Protein AF-A0A0M9UKI3-F1 (afdb_monomer_lite)

Radius of gyration: 16.29 Å; chains: 1; bounding box: 50×24×42 Å

Structure (mmCIF, N/CA/C/O backbone):
data_AF-A0A0M9UKI3-F1
#
_entry.id   AF-A0A0M9UKI3-F1
#
loop_
_atom_site.group_PDB
_atom_site.id
_atom_site.type_symbol
_atom_site.label_atom_id
_atom_site.label_alt_id
_atom_site.label_comp_id
_atom_site.label_asym_id
_atom_site.label_entity_id
_atom_site.label_seq_id
_atom_site.pdbx_PDB_ins_code
_atom_site.Cartn_x
_atom_site.Cartn_y
_atom_site.Cartn_z
_atom_site.occupancy
_atom_site.B_iso_or_equiv
_atom_site.auth_seq_id
_atom_site.auth_comp_id
_atom_site.auth_asym_id
_atom_site.auth_atom_id
_atom_site.pdbx_PDB_model_num
ATOM 1 N N . MET A 1 1 ? -11.648 1.715 -2.709 1.00 83.62 1 MET A N 1
ATOM 2 C CA . MET A 1 1 ? -10.265 2.224 -2.535 1.00 83.62 1 MET A CA 1
ATOM 3 C C . MET A 1 1 ? -10.119 3.746 -2.627 1.00 83.62 1 MET A C 1
ATOM 5 O O . MET A 1 1 ? -9.315 4.274 -1.872 1.00 83.62 1 MET A O 1
ATOM 9 N N . LYS A 1 2 ? -10.881 4.473 -3.467 1.00 88.94 2 LYS A N 1
ATOM 10 C CA . LYS A 1 2 ? -10.739 5.939 -3.640 1.00 88.94 2 LYS A CA 1
ATOM 11 C C . LYS A 1 2 ? -10.712 6.744 -2.328 1.00 88.94 2 LYS A C 1
ATOM 13 O O . LYS A 1 2 ? -9.769 7.492 -2.115 1.00 88.94 2 LYS A O 1
ATOM 18 N N . ALA A 1 3 ? -11.673 6.506 -1.433 1.00 90.31 3 ALA A N 1
ATOM 19 C CA . ALA A 1 3 ? -11.768 7.201 -0.147 1.00 90.31 3 ALA A CA 1
ATOM 20 C C . ALA A 1 3 ? -10.476 7.132 0.692 1.00 90.31 3 ALA A C 1
ATOM 22 O O . ALA A 1 3 ? -10.114 8.096 1.352 1.00 90.31 3 ALA A O 1
ATOM 23 N N . LEU A 1 4 ? -9.770 5.998 0.651 1.00 91.75 4 LEU A N 1
ATOM 24 C CA . LEU A 1 4 ? -8.512 5.800 1.371 1.00 91.75 4 LEU A CA 1
ATOM 25 C C . LEU A 1 4 ? -7.307 6.337 0.585 1.00 91.75 4 LEU A C 1
ATOM 27 O O . LEU A 1 4 ? -6.451 7.011 1.144 1.00 91.75 4 LEU A O 1
ATOM 31 N N . VAL A 1 5 ? -7.224 5.999 -0.705 1.00 88.19 5 VAL A N 1
ATOM 32 C CA . VAL A 1 5 ? -6.011 6.191 -1.519 1.00 88.19 5 VAL A CA 1
ATOM 33 C C . VAL A 1 5 ? -5.928 7.591 -2.124 1.00 88.19 5 VAL A C 1
ATOM 35 O O . VAL A 1 5 ? -4.840 8.143 -2.217 1.00 88.19 5 VAL A O 1
ATOM 38 N N . ILE A 1 6 ? -7.064 8.151 -2.537 1.00 92.00 6 ILE A N 1
ATOM 39 C CA . ILE A 1 6 ? -7.155 9.443 -3.231 1.00 92.00 6 ILE A CA 1
ATOM 40 C C . ILE A 1 6 ? -7.635 10.529 -2.273 1.00 92.00 6 ILE A C 1
ATOM 42 O O . ILE A 1 6 ? -7.040 11.596 -2.200 1.00 92.00 6 ILE A O 1
ATOM 46 N N . ASP A 1 7 ? -8.694 10.243 -1.513 1.00 94.69 7 ASP A N 1
ATOM 47 C CA . ASP A 1 7 ? -9.296 11.234 -0.612 1.00 94.69 7 ASP A CA 1
ATOM 48 C C . ASP A 1 7 ? -8.644 11.222 0.789 1.00 94.69 7 ASP A C 1
ATOM 50 O O . ASP A 1 7 ? -9.008 12.019 1.654 1.00 94.69 7 ASP A O 1
ATOM 54 N N . HIS A 1 8 ? -7.686 10.313 1.023 1.00 93.50 8 HIS A N 1
ATOM 55 C CA . HIS A 1 8 ? -6.891 10.182 2.253 1.00 93.50 8 HIS A CA 1
ATOM 56 C C . HIS A 1 8 ? -7.711 10.129 3.553 1.00 93.50 8 HIS A C 1
ATOM 58 O O . HIS A 1 8 ? -7.270 10.576 4.617 1.00 93.50 8 HIS A O 1
ATOM 64 N N . LEU A 1 9 ? -8.920 9.568 3.495 1.00 96.88 9 LEU A N 1
ATOM 65 C CA . LEU A 1 9 ? -9.755 9.395 4.673 1.00 96.88 9 LEU A CA 1
ATOM 66 C C . LEU A 1 9 ? -9.192 8.295 5.572 1.00 96.88 9 LEU A C 1
ATOM 68 O O . LEU A 1 9 ? -8.791 7.224 5.116 1.00 96.88 9 LEU A O 1
ATOM 72 N N . SER A 1 10 ? -9.234 8.536 6.882 1.00 95.81 10 SER A N 1
ATOM 73 C CA . SER A 1 10 ? -8.928 7.496 7.860 1.00 95.81 10 SER A CA 1
ATOM 74 C C . SER A 1 10 ? -9.946 6.356 7.784 1.00 95.81 10 SER A C 1
ATOM 76 O O . SER A 1 10 ? -11.118 6.566 7.456 1.00 95.81 10 SER A O 1
ATOM 78 N N . VAL A 1 11 ? -9.530 5.151 8.184 1.00 96.06 11 VAL A N 1
ATOM 79 C CA . VAL A 1 11 ? -10.423 3.980 8.266 1.00 96.06 11 VAL A CA 1
ATOM 80 C C . VAL A 1 11 ? -11.649 4.270 9.139 1.00 96.06 11 VAL A C 1
ATOM 82 O O . VAL A 1 11 ? -12.750 3.844 8.808 1.00 96.06 11 VAL A O 1
ATOM 85 N N . SER A 1 12 ? -11.507 5.074 10.197 1.00 97.62 12 SER A N 1
ATOM 86 C CA . SER A 1 12 ? -12.636 5.496 11.035 1.00 97.62 12 SER A CA 1
ATOM 87 C C . SER A 1 12 ? -13.651 6.357 10.285 1.00 97.62 12 SER A C 1
ATOM 89 O O . SER A 1 12 ? -14.851 6.173 10.470 1.00 97.62 12 SER A O 1
ATOM 91 N N . ARG A 1 13 ? -13.199 7.277 9.418 1.00 97.56 13 ARG A N 1
ATOM 92 C CA . ARG A 1 13 ? -14.114 8.071 8.582 1.00 97.56 13 ARG A CA 1
ATOM 93 C C . ARG A 1 13 ? -14.793 7.219 7.520 1.00 97.56 13 ARG A C 1
ATOM 95 O O . ARG A 1 13 ? -15.976 7.415 7.266 1.00 97.56 13 ARG A O 1
ATOM 102 N N . ILE A 1 14 ? -14.072 6.260 6.945 1.00 97.12 14 ILE A N 1
ATOM 103 C CA . ILE A 1 14 ? -14.642 5.292 6.001 1.00 97.12 14 ILE A CA 1
ATOM 104 C C . ILE A 1 14 ? -15.722 4.454 6.698 1.00 97.12 14 ILE A C 1
ATOM 106 O O . ILE A 1 14 ? -16.828 4.339 6.183 1.00 97.12 14 ILE A O 1
ATOM 110 N N . ALA A 1 15 ? -15.437 3.935 7.893 1.00 97.94 15 ALA A N 1
ATOM 111 C CA . ALA A 1 15 ? -16.387 3.159 8.684 1.00 97.94 15 ALA A CA 1
ATOM 112 C C . ALA A 1 15 ? -17.654 3.963 9.020 1.00 97.94 15 ALA A C 1
ATOM 114 O O . ALA A 1 15 ? -18.761 3.477 8.801 1.00 97.94 15 ALA A O 1
ATOM 115 N N . ALA A 1 16 ? -17.494 5.215 9.467 1.00 97.81 16 ALA A N 1
ATOM 116 C CA . ALA A 1 16 ? -18.615 6.109 9.752 1.00 97.81 16 ALA A CA 1
ATOM 117 C C . ALA A 1 16 ? -19.454 6.414 8.500 1.00 97.81 16 ALA A C 1
ATOM 119 O O . ALA A 1 16 ? -20.677 6.336 8.555 1.00 97.81 16 ALA A O 1
ATOM 120 N N . GLY A 1 17 ? -18.809 6.710 7.365 1.00 96.31 17 GLY A N 1
ATOM 121 C CA . GLY A 1 17 ? -19.500 6.982 6.101 1.00 96.31 17 GLY A CA 1
ATOM 122 C C . GLY A 1 17 ? -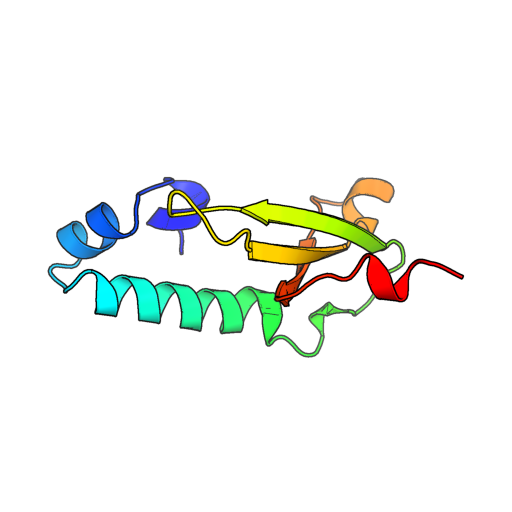20.243 5.771 5.527 1.00 96.31 17 GLY A C 1
ATOM 123 O O . GLY A 1 17 ? -21.234 5.944 4.827 1.00 96.31 17 GLY A O 1
ATOM 124 N N . LEU A 1 18 ? -19.787 4.554 5.840 1.00 95.69 18 LEU A N 1
ATOM 125 C CA . LEU A 1 18 ? -20.420 3.299 5.423 1.00 95.69 18 LEU A CA 1
ATOM 126 C C . LEU A 1 18 ? -21.400 2.729 6.463 1.00 95.69 18 LEU A C 1
ATOM 128 O O . LEU A 1 18 ? -22.058 1.733 6.181 1.00 95.69 18 LEU A O 1
ATOM 132 N N . GLY A 1 19 ? -21.492 3.318 7.660 1.00 97.75 19 GLY A N 1
ATOM 133 C CA . GLY A 1 19 ? -22.345 2.814 8.740 1.00 97.75 19 GLY A CA 1
ATOM 134 C C . GLY A 1 19 ? -21.920 1.448 9.298 1.00 97.75 19 GLY A C 1
ATOM 135 O O . GLY A 1 19 ? -22.766 0.695 9.772 1.00 97.75 19 GLY A O 1
ATOM 136 N N . VAL A 1 20 ? -20.627 1.106 9.240 1.00 98.12 20 VAL A N 1
ATOM 137 C CA . VAL A 1 20 ? -20.092 -0.194 9.692 1.00 98.12 20 VAL A CA 1
ATOM 138 C C . VAL A 1 20 ? -19.106 -0.041 10.845 1.00 98.12 20 VAL A C 1
ATOM 140 O O . VAL A 1 20 ? -18.562 1.035 11.098 1.00 98.12 20 VAL A O 1
ATOM 143 N N . ALA A 1 21 ? -18.824 -1.144 11.541 1.00 98.25 21 ALA A N 1
ATOM 144 C CA . ALA A 1 21 ? -17.772 -1.168 12.547 1.00 98.25 21 ALA A CA 1
ATOM 145 C C . ALA A 1 21 ? -16.394 -0.910 11.915 1.00 98.25 21 ALA A C 1
ATOM 147 O O . ALA A 1 21 ? -16.097 -1.368 10.809 1.00 98.25 21 ALA A O 1
ATOM 148 N N . TRP A 1 22 ? -15.510 -0.246 12.666 1.00 97.62 22 TRP A N 1
ATOM 149 C CA . TRP A 1 22 ? -14.135 0.034 12.234 1.00 97.62 22 TRP A CA 1
ATOM 150 C C . TRP A 1 22 ? -13.403 -1.224 11.754 1.00 97.62 22 TRP A C 1
ATOM 152 O O . TRP A 1 22 ? -12.764 -1.207 10.706 1.00 97.62 22 TRP A O 1
ATOM 162 N N . ARG A 1 23 ? -13.542 -2.332 12.498 1.00 97.94 23 ARG A N 1
ATOM 163 C CA . ARG A 1 23 ? -12.918 -3.622 12.169 1.00 97.94 23 ARG A CA 1
ATOM 164 C C . ARG A 1 23 ? -13.355 -4.115 10.792 1.00 97.94 23 ARG A C 1
ATOM 166 O O . ARG A 1 23 ? -12.501 -4.473 9.995 1.00 97.94 23 ARG A O 1
ATOM 173 N N . THR A 1 24 ? -14.652 -4.063 10.503 1.00 97.94 24 THR A N 1
ATOM 174 C CA . THR A 1 24 ? -15.220 -4.486 9.218 1.00 97.94 24 THR A CA 1
ATOM 175 C C . THR A 1 24 ? -14.669 -3.651 8.064 1.00 97.94 24 THR A C 1
ATOM 177 O O . THR A 1 24 ? -14.252 -4.203 7.050 1.00 97.94 24 THR A O 1
ATOM 180 N N . ALA A 1 25 ? -14.600 -2.325 8.229 1.00 97.44 25 ALA A N 1
ATOM 181 C CA . ALA A 1 25 ? -13.992 -1.453 7.225 1.00 97.44 25 ALA A CA 1
ATOM 182 C C . ALA A 1 25 ? -12.497 -1.762 7.026 1.00 97.44 25 ALA A C 1
ATOM 184 O O . ALA A 1 25 ? -12.029 -1.837 5.892 1.00 97.44 25 ALA A O 1
ATOM 185 N N . ASN A 1 26 ? -11.753 -1.976 8.115 1.00 96.62 26 ASN A N 1
ATOM 186 C CA . ASN A 1 26 ? -10.329 -2.299 8.067 1.00 96.62 26 ASN A CA 1
ATOM 187 C C . ASN A 1 26 ? -10.057 -3.644 7.373 1.00 96.62 26 ASN A C 1
ATOM 189 O O . ASN A 1 26 ? -9.180 -3.731 6.520 1.00 96.62 26 ASN A O 1
ATOM 193 N N . GLU A 1 27 ? -10.819 -4.684 7.708 1.00 97.75 27 GLU A N 1
ATOM 194 C CA . GLU A 1 27 ? -10.701 -6.011 7.092 1.00 97.75 27 GLU A CA 1
ATOM 195 C C . GLU A 1 27 ? -10.995 -5.957 5.590 1.00 97.75 27 GLU A C 1
ATOM 197 O O . GLU A 1 27 ? -10.224 -6.498 4.798 1.00 97.75 27 GLU A O 1
ATOM 202 N N . ALA A 1 28 ? -12.040 -5.230 5.181 1.00 95.56 28 ALA A N 1
ATOM 203 C CA . ALA A 1 28 ? -12.355 -5.034 3.768 1.00 95.56 28 ALA A CA 1
ATOM 204 C C . ALA A 1 28 ? -11.233 -4.295 3.016 1.00 95.56 28 ALA A C 1
ATOM 206 O O . ALA A 1 28 ? -10.870 -4.686 1.908 1.00 95.56 28 ALA A O 1
ATOM 207 N N . VAL A 1 29 ? -10.646 -3.255 3.624 1.00 94.12 29 VAL A N 1
ATOM 208 C CA . VAL A 1 29 ? -9.504 -2.521 3.053 1.00 94.12 29 VAL A CA 1
ATOM 209 C C . VAL A 1 29 ? -8.292 -3.430 2.870 1.00 94.12 29 VAL A C 1
ATOM 211 O O . VAL A 1 29 ? -7.674 -3.401 1.808 1.00 94.12 29 VAL A O 1
ATOM 214 N N . LEU A 1 30 ? -7.950 -4.237 3.877 1.00 93.12 30 LEU A N 1
ATOM 215 C CA . LEU A 1 30 ? -6.808 -5.150 3.803 1.00 93.12 30 LEU A CA 1
ATOM 216 C C . LEU A 1 30 ? -7.022 -6.238 2.744 1.00 93.12 30 LEU A C 1
ATOM 218 O O . LEU A 1 30 ? -6.113 -6.514 1.961 1.00 93.12 30 LEU A O 1
ATOM 222 N N . ALA A 1 31 ? -8.222 -6.822 2.689 1.00 94.69 31 ALA A N 1
ATOM 223 C CA . ALA A 1 31 ? -8.568 -7.839 1.701 1.00 94.69 31 ALA A CA 1
ATOM 224 C C . ALA A 1 31 ? -8.484 -7.288 0.271 1.00 94.69 31 ALA A C 1
ATOM 226 O O . ALA A 1 31 ? -7.839 -7.890 -0.588 1.00 94.69 31 ALA A O 1
ATOM 227 N N . GLU A 1 32 ? -9.075 -6.116 0.026 1.00 93.12 32 GLU A N 1
ATOM 228 C CA . GLU A 1 32 ? -9.071 -5.497 -1.300 1.00 93.12 32 GLU A CA 1
ATOM 229 C C . GLU A 1 32 ? -7.684 -4.983 -1.696 1.00 93.12 32 GLU A C 1
ATOM 231 O O . GLU A 1 32 ? -7.258 -5.169 -2.835 1.00 93.12 32 GLU A O 1
ATOM 236 N N . GLY A 1 33 ? -6.942 -4.398 -0.751 1.00 89.75 33 GLY A N 1
ATOM 237 C CA . GLY A 1 33 ? -5.555 -3.995 -0.962 1.00 89.75 33 GLY A CA 1
ATOM 238 C C . GLY A 1 33 ? -4.689 -5.180 -1.380 1.00 89.75 33 GLY A C 1
ATOM 239 O O . GLY A 1 33 ? -3.968 -5.093 -2.370 1.00 89.75 33 GLY A O 1
ATOM 240 N N . ARG A 1 34 ? -4.821 -6.324 -0.700 1.00 90.62 34 ARG A N 1
ATOM 241 C CA . ARG A 1 34 ? -4.093 -7.542 -1.067 1.00 90.62 34 ARG A CA 1
ATOM 242 C C . ARG A 1 34 ? -4.526 -8.083 -2.428 1.00 90.62 34 ARG A C 1
ATOM 244 O O . ARG A 1 34 ? -3.668 -8.431 -3.232 1.00 90.62 34 ARG A O 1
ATOM 251 N N . ARG A 1 35 ? -5.831 -8.118 -2.711 1.00 91.81 35 ARG A N 1
ATOM 252 C CA . ARG A 1 35 ? -6.363 -8.597 -3.993 1.00 91.81 35 ARG A CA 1
ATOM 253 C C . ARG A 1 35 ? -5.835 -7.786 -5.179 1.00 91.81 35 ARG A C 1
ATOM 255 O O . ARG A 1 35 ? -5.453 -8.379 -6.177 1.00 91.81 35 ARG A O 1
ATOM 262 N N . VAL A 1 36 ? -5.826 -6.458 -5.062 1.00 87.44 36 VAL A N 1
ATOM 263 C CA . VAL A 1 36 ? -5.473 -5.546 -6.163 1.00 87.44 36 VAL A CA 1
ATOM 264 C C . VAL A 1 36 ? -3.968 -5.332 -6.292 1.00 87.44 36 VAL A C 1
ATOM 266 O O . VAL A 1 36 ? -3.481 -5.190 -7.406 1.00 87.44 36 VAL A O 1
ATOM 269 N N . LEU A 1 37 ? -3.234 -5.267 -5.178 1.00 85.19 37 LEU A N 1
ATOM 270 C CA . LEU A 1 37 ? -1.823 -4.861 -5.197 1.00 85.19 37 LEU A CA 1
ATOM 271 C C . LEU A 1 37 ? -0.851 -6.041 -5.143 1.00 85.19 37 LEU A C 1
ATOM 273 O O . LEU A 1 37 ? 0.263 -5.917 -5.634 1.00 85.19 37 LEU A O 1
ATOM 277 N N . ILE A 1 38 ? -1.245 -7.160 -4.527 1.00 89.12 38 ILE A N 1
ATOM 278 C CA . ILE A 1 38 ? -0.313 -8.243 -4.177 1.00 89.12 38 ILE A CA 1
ATOM 279 C C . ILE A 1 38 ? -0.690 -9.571 -4.828 1.00 89.12 38 ILE A C 1
ATOM 281 O O . ILE A 1 38 ? 0.192 -10.334 -5.181 1.00 89.12 38 ILE A O 1
ATOM 285 N N . ASN A 1 39 ? -1.972 -9.893 -4.989 1.00 90.81 39 ASN A N 1
ATOM 286 C CA . ASN A 1 39 ? -2.389 -11.221 -5.455 1.00 90.81 39 ASN A CA 1
ATOM 287 C C . ASN A 1 39 ? -2.439 -11.363 -6.986 1.00 90.81 39 ASN A C 1
ATOM 289 O O . ASN A 1 39 ? -2.811 -12.428 -7.469 1.00 90.81 39 ASN A O 1
ATOM 293 N N . ASP A 1 40 ? -2.084 -10.329 -7.747 1.00 90.00 40 ASP A N 1
ATOM 294 C CA . ASP A 1 40 ? -1.922 -10.457 -9.194 1.00 90.00 40 ASP A CA 1
ATOM 295 C C . ASP A 1 40 ? -0.656 -11.278 -9.493 1.00 90.00 40 ASP A C 1
ATOM 297 O O . ASP A 1 40 ? 0.450 -10.911 -9.084 1.00 90.00 40 ASP A O 1
ATOM 301 N N . GLU A 1 41 ? -0.813 -12.423 -10.158 1.00 91.38 41 GLU A N 1
ATOM 302 C CA . GLU A 1 41 ? 0.297 -13.312 -10.527 1.00 91.38 41 GLU A CA 1
ATOM 303 C C . GLU A 1 41 ? 1.221 -12.674 -11.574 1.00 91.38 41 GLU A C 1
ATOM 305 O O . GLU A 1 41 ? 2.422 -12.933 -11.571 1.00 91.38 41 GLU A O 1
ATOM 310 N N . THR A 1 42 ? 0.688 -11.770 -12.399 1.00 92.25 42 THR A N 1
ATOM 311 C CA . THR A 1 42 ? 1.423 -11.052 -13.454 1.00 92.25 42 THR A CA 1
ATOM 312 C C . THR A 1 42 ? 2.132 -9.800 -12.941 1.00 92.25 42 THR A C 1
ATOM 314 O O . THR A 1 42 ? 2.785 -9.083 -13.696 1.00 92.25 42 THR A O 1
ATOM 317 N N . ARG A 1 43 ? 2.066 -9.514 -11.631 1.00 91.75 43 ARG A N 1
ATOM 318 C CA . ARG A 1 43 ? 2.603 -8.267 -11.053 1.00 91.75 43 ARG A CA 1
ATOM 319 C C . ARG A 1 43 ? 4.099 -8.047 -11.295 1.00 91.75 43 ARG A C 1
ATOM 321 O O . ARG A 1 43 ? 4.553 -6.907 -11.247 1.00 91.75 43 ARG A O 1
ATOM 328 N N . PHE A 1 44 ? 4.853 -9.114 -11.555 1.00 93.56 44 PHE A N 1
ATOM 329 C CA . PHE A 1 44 ? 6.289 -9.060 -11.839 1.00 93.56 44 PHE A CA 1
ATOM 330 C C . PHE A 1 44 ? 6.635 -8.976 -13.331 1.00 93.56 44 PHE A C 1
ATOM 332 O O . PHE A 1 44 ? 7.817 -8.843 -13.666 1.00 93.56 44 PHE A O 1
ATOM 339 N N . ASP A 1 45 ? 5.645 -9.024 -14.220 1.00 94.50 45 ASP A N 1
ATOM 340 C CA . ASP A 1 45 ? 5.879 -8.953 -15.657 1.00 94.50 45 ASP A CA 1
ATOM 341 C C . ASP A 1 45 ? 6.560 -7.629 -16.024 1.00 94.50 45 ASP A C 1
ATOM 343 O O . ASP A 1 45 ? 6.243 -6.550 -15.508 1.00 94.50 45 ASP A O 1
ATOM 347 N N . ASP A 1 46 ? 7.570 -7.750 -16.886 1.00 95.19 46 ASP A N 1
ATOM 348 C CA . ASP A 1 46 ? 8.404 -6.658 -17.394 1.00 95.19 46 ASP A CA 1
ATOM 349 C C . ASP A 1 46 ? 9.144 -5.808 -16.349 1.00 95.19 46 ASP A C 1
ATOM 351 O O . ASP A 1 46 ? 9.745 -4.785 -16.691 1.00 95.19 46 ASP A O 1
ATOM 355 N N . VAL A 1 47 ? 9.214 -6.255 -15.092 1.00 97.25 47 VAL A N 1
ATOM 356 C CA . VAL A 1 47 ? 10.054 -5.610 -14.079 1.00 97.25 47 VAL A CA 1
ATOM 357 C C . VAL A 1 47 ? 11.530 -5.768 -14.464 1.00 97.25 47 VAL A C 1
ATOM 359 O O . VAL A 1 47 ? 12.045 -6.873 -14.656 1.00 97.25 47 VAL A O 1
ATOM 362 N N . ARG A 1 48 ? 12.237 -4.639 -14.588 1.00 97.75 48 ARG A N 1
ATOM 363 C CA . ARG A 1 48 ? 13.683 -4.576 -14.883 1.00 97.75 48 ARG A CA 1
ATOM 364 C C . ARG A 1 48 ? 14.482 -3.863 -13.798 1.00 97.75 48 ARG A C 1
ATOM 366 O O . ARG A 1 48 ? 15.698 -4.025 -13.737 1.00 97.75 48 ARG A O 1
ATOM 373 N N . VAL A 1 49 ? 13.827 -3.053 -12.967 1.00 97.75 49 VAL A N 1
ATOM 374 C CA . VAL A 1 49 ? 14.471 -2.263 -11.914 1.00 97.75 49 VAL A CA 1
ATOM 375 C C . VAL A 1 49 ? 13.667 -2.356 -10.636 1.00 97.75 49 VAL A C 1
ATOM 377 O O . VAL A 1 49 ? 12.557 -1.838 -10.556 1.00 97.75 49 VAL A O 1
ATOM 380 N N . ILE A 1 50 ? 14.262 -2.988 -9.631 1.00 96.25 50 ILE A N 1
ATOM 381 C CA . ILE A 1 50 ? 13.645 -3.194 -8.326 1.00 96.25 50 ILE A CA 1
ATOM 382 C C . ILE A 1 50 ? 14.248 -2.207 -7.330 1.00 96.25 50 ILE A C 1
ATOM 384 O O . ILE A 1 50 ? 15.467 -2.111 -7.194 1.00 96.25 50 ILE A O 1
ATOM 388 N N . GLY A 1 51 ? 13.377 -1.486 -6.632 1.00 94.81 51 GLY A N 1
ATOM 389 C CA . GLY A 1 51 ? 13.691 -0.802 -5.387 1.00 94.81 51 GLY A CA 1
ATOM 390 C C . GLY A 1 51 ? 13.277 -1.666 -4.202 1.00 94.81 51 GLY A C 1
ATOM 391 O O . GLY A 1 51 ? 12.223 -2.300 -4.232 1.00 94.81 51 GLY A O 1
ATOM 392 N N . VAL A 1 52 ? 14.100 -1.673 -3.158 1.00 93.25 52 VAL A N 1
ATOM 393 C CA . VAL A 1 52 ? 13.772 -2.295 -1.874 1.00 93.25 52 VAL A CA 1
ATOM 394 C C . VAL A 1 52 ? 13.950 -1.244 -0.791 1.00 93.25 52 VAL A C 1
ATOM 396 O O . VAL A 1 52 ? 14.982 -0.575 -0.757 1.00 93.25 52 VAL A O 1
ATOM 399 N N . ASP A 1 53 ? 12.950 -1.109 0.072 1.00 90.75 53 ASP A N 1
ATOM 400 C CA . ASP A 1 53 ? 12.976 -0.207 1.222 1.00 90.75 53 ASP A CA 1
ATOM 401 C C . ASP A 1 53 ? 12.561 -0.949 2.498 1.00 90.75 53 ASP A C 1
ATOM 403 O O . ASP A 1 53 ? 11.712 -1.838 2.451 1.00 90.75 53 ASP A O 1
ATOM 407 N N . GLU A 1 54 ? 13.153 -0.599 3.641 1.00 91.56 54 GLU A N 1
ATOM 408 C CA . GLU A 1 54 ? 12.766 -1.144 4.948 1.00 91.56 54 GLU A CA 1
ATOM 409 C C . GLU A 1 54 ? 12.158 -0.025 5.793 1.00 91.56 54 GLU A C 1
ATOM 411 O O . GLU A 1 54 ? 12.850 0.879 6.265 1.00 91.56 54 GLU A O 1
ATOM 416 N N . HIS A 1 55 ? 10.849 -0.106 6.013 1.00 90.25 55 HIS A N 1
ATOM 417 C CA . HIS A 1 55 ? 10.125 0.860 6.820 1.00 90.25 55 HIS A CA 1
ATOM 418 C C . HIS A 1 55 ? 9.943 0.338 8.245 1.00 90.25 55 HIS A C 1
ATOM 420 O O . HIS A 1 55 ? 9.399 -0.749 8.465 1.00 90.25 55 HIS A O 1
ATOM 426 N N . VAL A 1 56 ? 10.362 1.140 9.226 1.00 90.88 56 VAL A N 1
ATOM 427 C CA . VAL A 1 56 ? 10.099 0.887 10.644 1.00 90.88 56 VAL A CA 1
ATOM 428 C C . VAL A 1 56 ? 8.895 1.702 11.102 1.00 90.88 56 VAL A C 1
ATOM 430 O O . VAL A 1 56 ? 8.857 2.920 10.941 1.00 90.88 56 VAL A O 1
ATOM 433 N N . TRP A 1 57 ? 7.920 1.036 11.717 1.00 89.88 57 TRP A N 1
ATOM 434 C CA . TRP A 1 57 ? 6.766 1.687 12.325 1.00 89.88 57 TRP A CA 1
ATOM 435 C C . TRP A 1 57 ? 6.538 1.209 13.754 1.00 89.88 57 TRP A C 1
ATOM 437 O O . TRP A 1 57 ? 6.977 0.137 14.177 1.00 89.88 57 TRP A O 1
ATOM 447 N N . ARG A 1 58 ? 5.825 2.028 14.525 1.00 88.25 58 ARG A N 1
ATOM 448 C CA . A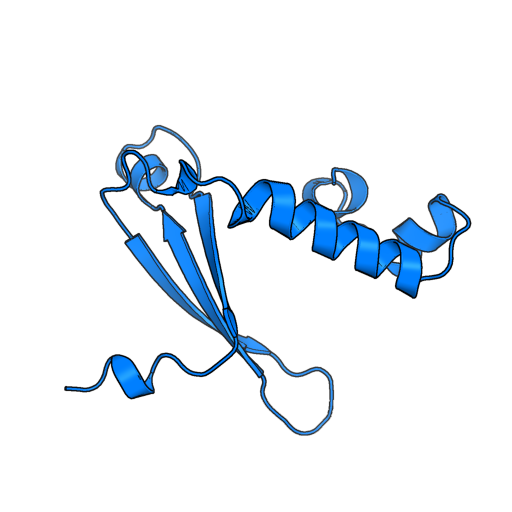RG A 1 58 ? 5.544 1.752 15.930 1.00 88.25 58 ARG A CA 1
ATOM 449 C C . ARG A 1 58 ? 4.207 2.372 16.333 1.00 88.25 58 ARG A C 1
ATOM 451 O O . ARG A 1 58 ? 4.037 3.583 16.256 1.00 88.25 58 ARG A O 1
ATOM 458 N N . HIS A 1 59 ? 3.275 1.541 16.803 1.00 82.94 59 HIS A N 1
ATOM 459 C CA . HIS A 1 59 ? 1.963 1.995 17.297 1.00 82.94 59 HIS A CA 1
ATOM 460 C C . HIS A 1 59 ? 1.891 2.178 18.820 1.00 82.94 59 HIS A C 1
ATOM 462 O O . HIS A 1 59 ? 1.006 2.875 19.304 1.00 82.94 59 HIS A O 1
ATOM 468 N N . THR A 1 60 ? 2.794 1.564 19.593 1.00 86.94 60 THR A N 1
ATOM 469 C CA . THR A 1 60 ? 2.826 1.689 21.064 1.00 86.94 60 THR A CA 1
ATOM 470 C C . THR A 1 60 ? 4.207 2.120 21.543 1.00 86.94 60 THR A C 1
ATOM 472 O O . THR A 1 60 ? 5.137 2.198 20.756 1.00 86.94 60 THR A O 1
ATOM 475 N N . ARG A 1 61 ? 4.407 2.377 22.838 1.00 82.50 61 ARG A N 1
ATOM 476 C CA . ARG A 1 61 ? 5.712 2.836 23.354 1.00 82.50 61 ARG A CA 1
ATOM 477 C C . ARG A 1 61 ? 6.878 1.862 23.084 1.00 82.50 61 ARG A C 1
ATOM 479 O O . ARG A 1 61 ? 8.033 2.277 23.132 1.00 82.50 61 ARG A O 1
ATOM 486 N N . ARG A 1 62 ? 6.600 0.575 22.840 1.00 86.00 62 ARG A N 1
ATOM 487 C CA . ARG A 1 62 ? 7.594 -0.476 22.556 1.00 86.00 62 ARG A CA 1
ATOM 488 C C . ARG A 1 62 ? 7.139 -1.354 21.385 1.00 86.00 62 ARG A C 1
ATOM 490 O O . ARG A 1 62 ? 5.959 -1.384 21.052 1.00 86.00 62 ARG A O 1
ATOM 497 N N . GLY A 1 63 ? 8.079 -2.109 20.817 1.00 85.50 63 GLY A N 1
ATOM 498 C CA . GLY A 1 63 ? 7.797 -3.104 19.781 1.00 85.50 63 GLY A CA 1
ATOM 499 C C . GLY A 1 63 ? 7.803 -2.502 18.385 1.00 85.50 63 GLY A C 1
ATOM 500 O O . GLY A 1 63 ? 6.745 -2.360 17.775 1.00 85.50 63 GLY A O 1
ATOM 501 N N . ASP A 1 64 ? 8.998 -2.161 17.899 1.00 89.81 64 ASP A N 1
ATOM 502 C CA . ASP A 1 64 ? 9.179 -1.810 16.493 1.00 89.81 64 ASP A CA 1
ATOM 503 C C . ASP A 1 64 ? 8.675 -2.924 15.596 1.00 89.81 64 ASP A C 1
ATOM 505 O O . ASP A 1 64 ? 8.871 -4.118 15.851 1.00 89.81 64 ASP A O 1
ATOM 509 N N . LYS A 1 65 ? 8.014 -2.493 14.538 1.00 88.12 65 LYS A N 1
ATOM 510 C CA . LYS A 1 65 ? 7.550 -3.333 13.460 1.00 88.12 65 LYS A CA 1
ATOM 511 C C . LYS A 1 65 ? 8.281 -2.899 12.205 1.00 88.12 65 LYS A C 1
ATOM 513 O O . LYS A 1 65 ? 8.488 -1.711 11.983 1.00 88.12 65 LYS A O 1
ATOM 518 N N . TYR A 1 66 ? 8.706 -3.880 11.430 1.00 89.94 66 TYR A N 1
ATOM 519 C CA . TYR A 1 66 ? 9.478 -3.675 10.217 1.00 89.94 66 TYR A CA 1
ATOM 520 C C . TYR A 1 66 ? 8.701 -4.283 9.064 1.00 89.94 66 TYR A C 1
ATOM 522 O O . TYR A 1 66 ? 8.149 -5.380 9.200 1.00 89.94 66 TYR A O 1
ATOM 530 N N . VAL A 1 67 ? 8.633 -3.550 7.960 1.00 91.00 67 VAL A N 1
ATOM 531 C CA . VAL A 1 67 ? 8.115 -4.041 6.687 1.00 91.00 67 VAL A CA 1
ATOM 532 C C . VAL A 1 67 ? 9.148 -3.751 5.619 1.00 91.00 67 VAL A C 1
ATOM 534 O O . VAL A 1 67 ? 9.692 -2.652 5.541 1.00 91.00 67 VAL A O 1
ATOM 537 N N . THR A 1 68 ? 9.409 -4.751 4.796 1.00 92.06 68 THR A N 1
ATOM 538 C CA . THR A 1 68 ? 10.193 -4.593 3.580 1.00 92.06 68 THR A CA 1
ATOM 539 C C . THR A 1 68 ? 9.241 -4.338 2.427 1.00 92.06 68 THR A C 1
ATOM 541 O O . THR A 1 68 ? 8.365 -5.159 2.156 1.00 92.06 68 THR A O 1
ATOM 544 N N . VAL A 1 69 ? 9.397 -3.199 1.767 1.00 92.81 69 VAL A N 1
ATOM 545 C CA . VAL A 1 69 ? 8.607 -2.790 0.609 1.00 92.81 69 VAL A CA 1
ATOM 546 C C . VAL A 1 69 ? 9.415 -3.088 -0.648 1.00 92.81 69 VAL A C 1
ATOM 548 O O . VAL A 1 69 ? 10.547 -2.627 -0.789 1.00 92.81 69 VAL A O 1
ATOM 551 N N . VAL A 1 70 ? 8.834 -3.863 -1.560 1.00 94.12 70 VAL A N 1
ATOM 552 C CA . VAL A 1 70 ? 9.413 -4.169 -2.873 1.00 94.12 70 VAL A CA 1
ATOM 553 C C . VAL A 1 70 ? 8.669 -3.349 -3.917 1.00 94.12 70 VAL A C 1
ATOM 555 O O . VAL A 1 70 ? 7.441 -3.400 -4.002 1.00 94.12 70 VAL A O 1
ATOM 558 N N . ILE A 1 71 ? 9.410 -2.573 -4.701 1.00 95.94 71 ILE A N 1
ATOM 559 C CA . ILE A 1 71 ? 8.862 -1.568 -5.612 1.00 95.94 71 ILE A CA 1
ATOM 560 C C . ILE A 1 71 ? 9.426 -1.794 -7.012 1.00 95.94 71 ILE A C 1
ATOM 562 O O . ILE A 1 71 ? 10.639 -1.889 -7.196 1.00 95.94 71 ILE A O 1
ATOM 566 N N . ASP A 1 72 ? 8.555 -1.814 -8.015 1.00 97.25 72 ASP A N 1
ATOM 567 C CA . ASP A 1 72 ? 8.955 -1.687 -9.409 1.00 97.25 72 ASP A CA 1
ATOM 568 C C . ASP A 1 72 ? 9.232 -0.215 -9.736 1.00 97.25 72 ASP A C 1
ATOM 570 O O . ASP A 1 72 ? 8.332 0.631 -9.746 1.00 97.25 72 ASP A O 1
ATOM 574 N N . LEU A 1 73 ? 10.496 0.081 -10.027 1.00 98.06 73 LEU A N 1
ATOM 575 C CA . LEU A 1 73 ? 10.974 1.400 -10.433 1.00 98.06 73 LEU A CA 1
ATOM 576 C C . LEU A 1 73 ? 11.151 1.516 -11.954 1.00 98.06 73 LEU A C 1
ATOM 578 O O . LEU A 1 73 ? 11.565 2.571 -12.442 1.00 98.06 73 LEU A O 1
ATOM 582 N N . THR A 1 74 ? 10.845 0.461 -12.713 1.00 98.25 74 THR A N 1
ATOM 583 C CA . THR A 1 74 ? 10.999 0.419 -14.175 1.00 98.25 74 THR A CA 1
ATOM 584 C C . THR A 1 74 ? 10.232 1.549 -14.873 1.00 98.25 74 THR A C 1
ATOM 586 O O . THR A 1 74 ? 10.853 2.243 -15.685 1.00 98.25 74 THR A O 1
ATOM 589 N N . PRO A 1 75 ? 8.951 1.838 -14.546 1.00 97.81 75 PRO A N 1
ATOM 590 C CA . PRO A 1 75 ? 8.209 2.909 -15.208 1.00 97.81 75 PRO A CA 1
ATOM 591 C C . PRO A 1 75 ? 8.811 4.289 -14.940 1.00 97.81 75 PRO A C 1
ATOM 593 O O . PRO A 1 75 ? 8.947 5.090 -15.866 1.00 97.81 75 PRO A O 1
ATOM 596 N N . THR A 1 76 ? 9.257 4.536 -13.704 1.00 97.81 76 THR A N 1
ATOM 597 C CA . THR A 1 76 ? 9.921 5.787 -13.317 1.00 97.81 76 THR A CA 1
ATOM 598 C C . THR A 1 76 ? 11.241 5.960 -14.063 1.00 97.81 76 THR A C 1
ATOM 600 O O . THR A 1 76 ? 11.486 7.018 -14.644 1.00 97.81 76 THR A O 1
ATOM 603 N N . ARG A 1 77 ? 12.084 4.916 -14.108 1.00 97.31 77 ARG A N 1
ATOM 604 C CA . ARG A 1 77 ? 13.364 4.954 -14.837 1.00 97.31 77 ARG A CA 1
ATOM 605 C C . ARG A 1 77 ? 13.157 5.203 -16.329 1.00 97.31 77 ARG A C 1
ATOM 607 O O . ARG A 1 77 ? 13.905 5.975 -16.923 1.00 97.31 77 ARG A O 1
ATOM 614 N N . ASN A 1 78 ? 12.138 4.576 -16.913 1.00 97.94 78 ASN A N 1
ATOM 615 C CA . ASN A 1 78 ? 11.818 4.697 -18.333 1.00 97.94 78 ASN A CA 1
ATOM 616 C C . ASN A 1 78 ? 10.959 5.931 -18.656 1.00 97.94 78 ASN A C 1
ATOM 618 O O . ASN A 1 78 ? 10.667 6.164 -19.824 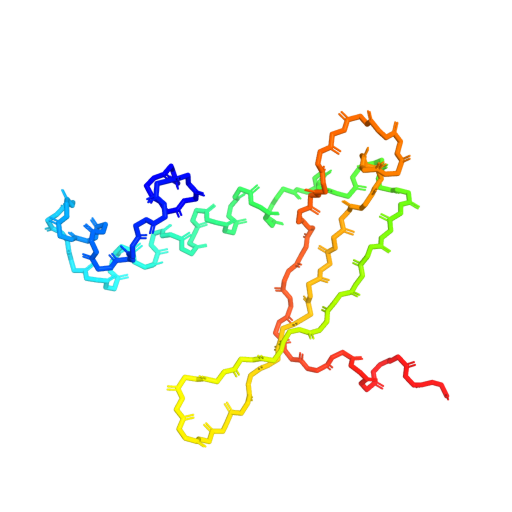1.00 97.94 78 ASN A O 1
ATOM 622 N N . LYS A 1 79 ? 10.557 6.722 -17.650 1.00 97.25 79 LYS A N 1
ATOM 623 C CA . LYS A 1 79 ? 9.657 7.882 -17.785 1.00 97.25 79 LYS A CA 1
ATOM 624 C C . LYS A 1 79 ? 8.306 7.546 -18.435 1.00 97.25 79 LYS A C 1
ATOM 626 O O . LYS A 1 79 ? 7.744 8.358 -19.161 1.00 97.25 79 LYS A O 1
ATOM 631 N N . THR A 1 80 ? 7.788 6.350 -18.174 1.00 97.06 80 THR A N 1
ATOM 632 C CA . THR A 1 80 ? 6.512 5.860 -18.728 1.00 97.06 80 THR A CA 1
ATOM 633 C C . THR A 1 80 ? 5.373 5.873 -17.714 1.00 97.06 80 THR A C 1
ATOM 635 O O . THR A 1 80 ? 4.214 5.740 -18.094 1.00 97.06 80 THR A O 1
ATOM 638 N N . GLY A 1 81 ? 5.673 6.066 -16.429 1.00 96.31 81 GLY A N 1
ATOM 639 C CA . GLY A 1 81 ? 4.660 6.105 -15.383 1.00 96.31 81 GLY A CA 1
ATOM 640 C C . GLY A 1 81 ? 5.253 6.161 -13.977 1.00 96.31 81 GLY A C 1
ATOM 641 O O . GLY A 1 81 ? 6.474 6.266 -13.826 1.00 96.31 81 GLY A O 1
ATOM 642 N N . PRO A 1 82 ? 4.396 6.111 -12.945 1.00 95.56 82 PRO A N 1
ATOM 643 C CA . PRO A 1 82 ? 4.826 6.077 -11.554 1.00 95.56 82 PRO A CA 1
ATOM 644 C C . PRO A 1 82 ? 5.389 4.705 -11.161 1.00 95.56 82 PRO A C 1
ATOM 646 O O . PRO A 1 82 ? 5.129 3.690 -11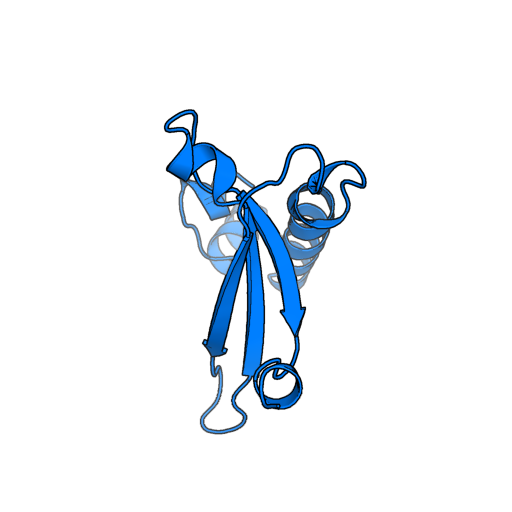.809 1.00 95.56 82 PRO A O 1
ATOM 649 N N . ALA A 1 83 ? 6.121 4.678 -10.048 1.00 95.69 83 ALA A N 1
ATOM 650 C CA . ALA A 1 83 ? 6.536 3.437 -9.407 1.00 95.69 83 ALA A CA 1
ATOM 651 C C . ALA A 1 83 ? 5.317 2.600 -8.986 1.00 95.69 83 ALA A C 1
ATOM 653 O O . ALA A 1 83 ? 4.269 3.148 -8.631 1.00 95.69 83 ALA A O 1
ATOM 654 N N . ARG A 1 84 ? 5.468 1.274 -8.998 1.00 93.44 84 ARG A N 1
ATOM 655 C CA . ARG A 1 84 ? 4.395 0.332 -8.651 1.00 93.44 84 ARG A CA 1
ATOM 656 C C . ARG A 1 84 ? 4.811 -0.506 -7.451 1.00 93.44 84 ARG A C 1
ATOM 658 O O . ARG A 1 84 ? 5.947 -0.969 -7.385 1.00 93.44 84 ARG A O 1
ATOM 665 N N . LEU A 1 85 ? 3.902 -0.704 -6.503 1.00 93.19 85 LEU A N 1
ATOM 666 C CA . LEU A 1 85 ? 4.133 -1.625 -5.393 1.00 93.19 85 LEU A CA 1
ATOM 667 C C . LEU A 1 85 ? 4.087 -3.070 -5.912 1.00 93.19 8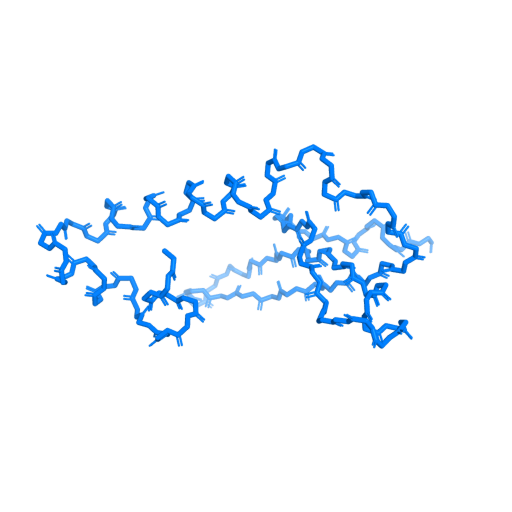5 LEU A C 1
ATOM 669 O O . LEU A 1 85 ? 3.143 -3.418 -6.614 1.00 93.19 85 LEU A O 1
ATOM 673 N N . LEU A 1 86 ? 5.084 -3.884 -5.561 1.00 94.12 86 LEU A N 1
ATOM 674 C CA . LEU A 1 86 ? 5.140 -5.312 -5.902 1.00 94.12 86 LEU A CA 1
ATOM 675 C C . LEU A 1 86 ? 4.868 -6.205 -4.693 1.00 94.12 86 LEU A C 1
ATOM 677 O O . LEU A 1 86 ? 4.197 -7.229 -4.821 1.00 94.12 86 LEU A O 1
ATOM 681 N N . ASP A 1 87 ? 5.419 -5.838 -3.533 1.00 92.19 87 ASP A N 1
ATOM 682 C CA . ASP A 1 87 ? 5.206 -6.583 -2.296 1.00 92.19 87 ASP A CA 1
ATOM 683 C C . ASP A 1 87 ? 5.435 -5.740 -1.033 1.00 92.19 87 ASP A C 1
ATOM 685 O O . ASP A 1 87 ? 6.145 -4.730 -1.054 1.00 92.19 87 ASP A O 1
ATOM 689 N N . MET A 1 88 ? 4.846 -6.184 0.077 1.00 90.88 88 MET A N 1
ATOM 690 C CA . MET A 1 88 ? 5.079 -5.678 1.429 1.00 90.88 88 MET A CA 1
ATOM 691 C C . MET A 1 88 ? 5.181 -6.856 2.395 1.00 90.88 88 MET A C 1
ATOM 693 O O . MET A 1 88 ? 4.184 -7.497 2.727 1.00 90.88 88 MET A O 1
ATOM 697 N N . ILE A 1 89 ? 6.395 -7.126 2.866 1.00 89.62 89 ILE A N 1
ATOM 698 C CA . ILE A 1 89 ? 6.715 -8.325 3.640 1.00 89.62 89 ILE A CA 1
ATOM 699 C C . ILE A 1 89 ? 7.034 -7.922 5.077 1.00 89.62 89 ILE A C 1
ATOM 701 O O . ILE A 1 89 ? 7.921 -7.102 5.316 1.00 89.62 89 ILE A O 1
ATOM 705 N N . GLU A 1 90 ? 6.321 -8.498 6.043 1.00 88.50 90 GLU A N 1
ATOM 706 C CA . GLU A 1 90 ? 6.601 -8.277 7.464 1.00 88.50 90 GLU A CA 1
ATOM 707 C C . GLU A 1 90 ? 7.930 -8.916 7.889 1.00 88.50 90 GLU A C 1
ATOM 709 O O . GLU A 1 90 ? 8.270 -10.027 7.482 1.00 88.50 90 GLU A O 1
ATOM 714 N N . GLY A 1 91 ? 8.650 -8.239 8.782 1.00 81.94 91 GLY A N 1
ATOM 715 C CA . GLY A 1 91 ? 9.899 -8.729 9.358 1.00 81.94 91 GLY A CA 1
ATOM 716 C C . GLY A 1 91 ? 11.109 -7.899 8.946 1.00 81.94 91 GLY A C 1
ATOM 717 O O . GLY A 1 91 ? 10.997 -6.896 8.244 1.00 81.94 91 GLY A O 1
ATOM 718 N N . ARG A 1 92 ? 12.285 -8.301 9.440 1.00 71.31 92 ARG A N 1
ATOM 719 C CA . ARG A 1 92 ? 13.547 -7.623 9.128 1.00 71.31 92 ARG A CA 1
ATOM 720 C C . ARG A 1 92 ? 14.215 -8.285 7.933 1.00 71.31 92 ARG A C 1
ATOM 722 O O . ARG A 1 92 ? 14.620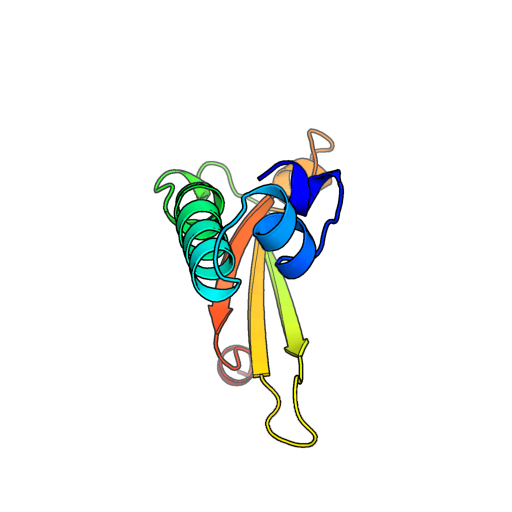 -9.443 8.042 1.00 71.31 92 ARG A O 1
ATOM 729 N N . SER A 1 93 ? 14.423 -7.541 6.855 1.00 66.56 93 SER A N 1
ATOM 730 C CA . SER A 1 93 ? 15.188 -8.017 5.694 1.00 66.56 93 SER A CA 1
ATOM 731 C C . SER A 1 93 ? 16.678 -7.711 5.815 1.00 66.56 93 SER A C 1
ATOM 733 O O . SER A 1 93 ? 17.489 -8.409 5.208 1.00 66.56 93 SER A O 1
ATOM 735 N N . LYS A 1 94 ? 17.073 -6.758 6.677 1.00 60.12 94 LYS A N 1
ATOM 736 C CA . LYS A 1 94 ? 18.487 -6.404 6.900 1.00 60.12 94 LYS A CA 1
ATOM 737 C C . LYS A 1 94 ? 19.382 -7.613 7.203 1.00 60.12 94 LYS A C 1
ATOM 739 O O . LYS A 1 94 ? 20.510 -7.667 6.733 1.00 60.12 94 LYS A O 1
ATOM 744 N N . ALA A 1 95 ? 18.887 -8.607 7.946 1.00 58.66 95 ALA A N 1
ATOM 745 C CA . ALA A 1 95 ? 19.663 -9.811 8.263 1.00 58.66 95 ALA A CA 1
ATOM 746 C C . ALA A 1 95 ? 20.018 -10.662 7.027 1.00 58.66 95 ALA A C 1
ATOM 748 O O . ALA A 1 95 ? 21.029 -11.350 7.052 1.00 58.66 95 ALA A O 1
ATOM 749 N N . ALA A 1 96 ? 19.220 -10.598 5.957 1.00 57.50 96 ALA A N 1
ATOM 750 C CA . ALA A 1 96 ? 19.445 -11.341 4.717 1.00 57.50 96 ALA A CA 1
ATOM 751 C C . ALA A 1 96 ? 20.347 -10.598 3.710 1.00 57.50 96 ALA A C 1
ATOM 753 O O . ALA A 1 96 ? 20.811 -11.200 2.748 1.00 57.50 96 ALA A O 1
ATOM 754 N N . LEU A 1 97 ? 20.594 -9.298 3.922 1.00 55.84 97 LEU A N 1
ATOM 755 C CA . LEU A 1 97 ? 21.383 -8.432 3.032 1.00 55.84 97 LEU A CA 1
ATOM 756 C C . LEU A 1 97 ? 22.829 -8.214 3.516 1.00 55.84 97 LEU A C 1
ATOM 758 O O . LEU A 1 97 ? 23.609 -7.539 2.846 1.00 55.84 97 LEU A O 1
ATOM 762 N N . HIS A 1 98 ? 23.199 -8.785 4.664 1.00 43.38 98 HIS A N 1
ATOM 763 C CA . HIS A 1 98 ? 24.583 -8.843 5.123 1.00 43.38 98 HIS A CA 1
ATOM 764 C C . HIS A 1 98 ? 25.238 -10.134 4.611 1.00 43.38 98 HIS A C 1
ATOM 766 O O . HIS A 1 98 ? 24.829 -11.228 4.997 1.00 43.38 98 HIS A O 1
ATOM 772 N N . ARG A 1 99 ? 26.244 -9.987 3.741 1.00 48.19 99 ARG A N 1
ATOM 773 C CA . ARG A 1 99 ? 27.243 -11.022 3.446 1.00 48.19 99 ARG A CA 1
ATOM 774 C C . ARG A 1 99 ? 28.460 -10.815 4.337 1.00 48.19 99 ARG A C 1
ATOM 776 O O . ARG A 1 99 ? 28.790 -9.632 4.580 1.00 48.19 99 ARG A O 1
#

Secondary structure (DSSP, 8-state):
-HHHHTS---HHHHHHHHTS-HHHHHHHHHHHHHHHHTS-GGGGTT---EEEEEEEE-SSSS--EEEEEEEE-HHHHTTSS--EEEEEEES--GGGS--

Foldseek 3Di:
DCCCPPVVDDLVVVCVVVVHDSVVSVVVCVVVCCVPAEPPPCLCPPQDDKDWDWDWDDDDPDDIWIKIWIKRCPCVVVVNDDIGTHDIHTDDCVVVPDD

pLDDT: mean 90.34, std 10.74, range [43.38, 98.25]

Sequence (99 aa):
MKALVIDHLSVSRIAAGLGVAWRTANEAVLAEGRRVLINDETRFDDVRVIGVDEHVWRHTRRGDKYVTVVIDLTPTRNKTGPARLLDMIEGRSKAALHR